Protein AF-Q17X17-F1 (afdb_monomer)

pLDDT: mean 75.72, std 14.05, range [38.34, 91.25]

Sequence (100 aa):
MHQFVGANGRYMPYTKAVQIFSNNPNLKNLEVIDTLGMNDPIVLREERTKALLKDCDVVFVVSPSSQFLSESDMDLFDRVSNKEGIQEIYFVASCGKLDR

Secondary structure (DSSP, 8-state):
---SSSTT-TTGGG-S--------GGGTT----PPPPTT-S-GGGHHHHHHHHHS-SEEEEEEEGGGTT-HHHHHHHHHHHTSTT--EEEEEEE------

Solvent-accessible surface area (backbone atoms only — not comparable to full-atom values): 6718 Å² total; per-residue (Å²): 134,55,91,41,76,46,102,84,23,71,43,34,93,78,53,91,77,85,90,85,86,73,102,44,80,93,50,65,95,62,85,84,85,86,72,80,61,89,85,55,89,68,66,89,49,50,70,64,55,53,51,53,56,32,77,30,52,68,48,79,50,77,34,52,55,94,56,49,84,34,73,68,55,50,56,48,45,61,69,55,71,76,40,73,59,54,76,47,78,44,81,42,67,38,80,73,79,76,90,123

Nearest PDB structures (foldseek):
  5f0v-assembly1_B  TM=4.758E-01  e=3.582E+00  Escherichia coli K-12
  5kzf-assembly1_D  TM=4.256E-01  e=2.222E+00  Mycobacterium tuberculosis H37Ra
  2wku-assembly1_C  TM=4.640E-01  e=5.393E+00  Zoogloea ramigera

Mean predicted aligned error: 9.0 Å

InterPro domains:
  IPR027417 P-loop containing nucleoside triphosphate hydrolase [G3DSA:3.40.50.300] (10-99)
  IPR027417 P-loop containing nucleoside triphosphate hydrolase [SSF52540] (16-92)
  IPR045063 Dynamin, N-terminal [PF00350] (22-86)

Radius of gyration: 15.83 Å; Cα contacts (8 Å, |Δi|>4): 81; chains: 1; bounding box: 32×33×39 Å

Foldseek 3Di:
DADDADPPHPCPVVDPDDDDDDPDPVCVPPDDDDDDDPPPPCPVCCPVVVVVLLQDQEEEAEDALVQFPHPVSVVVCVVSVPHHRHNYYHYHHDHDPPPD

Organism: Helicobacter acinonychis (strain Sheeba) (NCBI:txid382638)

Structure (mmCIF, N/CA/C/O backbone):
data_AF-Q17X17-F1
#
_entry.id   AF-Q17X17-F1
#
loop_
_atom_site.group_PDB
_atom_site.id
_atom_site.type_symbol
_atom_site.label_atom_id
_atom_site.label_alt_id
_atom_site.label_comp_id
_atom_site.label_asym_id
_atom_site.label_entity_id
_atom_site.label_seq_id
_atom_site.pdbx_PDB_ins_code
_atom_site.Cartn_x
_atom_site.Cartn_y
_atom_site.Cartn_z
_atom_site.occupancy
_atom_site.B_iso_or_equiv
_atom_site.auth_seq_id
_atom_site.auth_comp_id
_atom_site.auth_asym_id
_atom_site.auth_atom_id
_atom_site.pdbx_PDB_model_num
ATOM 1 N N . MET A 1 1 ? -0.587 -16.154 -27.109 1.00 60.94 1 MET A N 1
ATOM 2 C CA . MET A 1 1 ? -0.864 -14.890 -26.388 1.00 60.94 1 MET A CA 1
ATOM 3 C C . MET A 1 1 ? -1.602 -15.244 -25.109 1.00 60.94 1 MET A C 1
ATOM 5 O O . MET A 1 1 ? -2.639 -15.894 -25.196 1.00 60.94 1 MET A O 1
ATOM 9 N N . HIS A 1 2 ? -1.043 -14.930 -23.942 1.00 82.00 2 HIS A N 1
ATOM 10 C CA . HIS A 1 2 ? -1.594 -15.422 -22.682 1.00 82.00 2 HIS A CA 1
ATOM 11 C C . HIS A 1 2 ? -2.793 -14.577 -22.218 1.00 82.00 2 HIS A C 1
ATOM 13 O O . HIS A 1 2 ? -2.726 -13.347 -22.161 1.00 82.00 2 HIS A O 1
ATOM 19 N N . GLN A 1 3 ? -3.906 -15.250 -21.924 1.00 90.69 3 GLN A N 1
ATOM 20 C CA . GLN A 1 3 ? -5.178 -14.637 -21.539 1.00 90.69 3 GLN A CA 1
ATOM 21 C C . GLN A 1 3 ? -5.266 -14.483 -20.012 1.00 90.69 3 GLN A C 1
ATOM 23 O O . GLN A 1 3 ? -5.978 -15.230 -19.354 1.00 90.69 3 GLN A O 1
ATOM 28 N N . PHE A 1 4 ? -4.517 -13.539 -19.439 1.00 89.75 4 PHE A N 1
ATOM 29 C CA . PHE A 1 4 ? -4.566 -13.236 -18.002 1.00 89.75 4 PHE A CA 1
ATOM 30 C C . PHE A 1 4 ? -4.285 -11.751 -17.716 1.00 89.75 4 PHE A C 1
ATOM 32 O O . PHE A 1 4 ? -3.942 -10.988 -18.626 1.00 89.75 4 PHE A O 1
ATOM 39 N N . VAL A 1 5 ? -4.446 -11.353 -16.450 1.00 84.69 5 VAL A N 1
ATOM 40 C CA . VAL A 1 5 ? -4.082 -10.031 -15.913 1.00 84.69 5 VAL A CA 1
ATOM 41 C C . VAL A 1 5 ? -2.736 -10.142 -15.191 1.00 84.69 5 VAL A C 1
ATOM 43 O O . VAL A 1 5 ? -2.610 -10.915 -14.247 1.00 84.69 5 VAL A O 1
ATOM 46 N N . GLY A 1 6 ? -1.720 -9.418 -15.661 1.00 81.56 6 GLY A N 1
ATOM 47 C CA . GLY A 1 6 ? -0.360 -9.412 -15.106 1.00 81.56 6 GLY A CA 1
ATOM 48 C C . GLY A 1 6 ? 0.631 -8.761 -16.076 1.00 81.56 6 GLY A C 1
ATOM 49 O O . GLY A 1 6 ? 0.238 -8.420 -17.189 1.00 81.56 6 GLY A O 1
ATOM 50 N N . ALA A 1 7 ? 1.905 -8.615 -15.692 1.00 81.50 7 ALA A N 1
ATOM 51 C CA . ALA A 1 7 ? 2.912 -7.842 -16.443 1.00 81.50 7 ALA A CA 1
ATOM 52 C C . ALA A 1 7 ? 2.980 -8.164 -17.953 1.00 81.50 7 ALA A C 1
ATOM 54 O O . ALA A 1 7 ? 3.114 -7.264 -18.773 1.00 81.50 7 ALA A O 1
ATOM 55 N N . ASN A 1 8 ? 2.800 -9.438 -18.321 1.00 83.00 8 ASN A N 1
ATOM 56 C CA . ASN A 1 8 ? 2.834 -9.916 -19.710 1.00 83.00 8 ASN A CA 1
ATOM 57 C C . ASN A 1 8 ? 1.460 -10.405 -20.222 1.00 83.00 8 ASN A C 1
ATOM 59 O O . ASN A 1 8 ? 1.375 -11.150 -21.202 1.00 83.00 8 ASN A O 1
ATOM 63 N N . GLY A 1 9 ? 0.378 -10.055 -19.524 1.00 87.19 9 GLY A N 1
ATOM 64 C CA . GLY A 1 9 ? -0.977 -10.534 -19.788 1.00 87.19 9 GLY A CA 1
ATOM 65 C C . GLY A 1 9 ? -1.773 -9.604 -20.705 1.00 87.19 9 GLY A C 1
ATOM 66 O O . GLY A 1 9 ? -1.756 -8.385 -20.542 1.00 87.19 9 GLY A O 1
ATOM 67 N N . ARG A 1 10 ? -2.542 -10.175 -21.645 1.00 89.88 10 ARG A N 1
ATOM 68 C CA . ARG A 1 10 ? -3.354 -9.410 -22.616 1.00 89.88 10 ARG A CA 1
ATOM 69 C C . ARG A 1 10 ? -4.345 -8.436 -21.963 1.00 89.88 10 ARG A C 1
ATOM 71 O O . ARG A 1 10 ? -4.667 -7.412 -22.559 1.00 89.88 10 ARG A O 1
ATOM 78 N N . TYR A 1 11 ? -4.859 -8.763 -20.779 1.00 87.88 11 TYR A N 1
ATOM 79 C CA . TYR A 1 11 ? -5.912 -7.979 -20.132 1.00 87.88 11 TYR A CA 1
ATOM 80 C C . TYR A 1 11 ? -5.378 -6.858 -19.230 1.00 87.88 11 TYR A C 1
ATOM 82 O O . TYR A 1 11 ? -6.166 -6.016 -18.803 1.00 87.88 11 TYR A O 1
ATOM 90 N N . MET A 1 12 ? -4.065 -6.797 -18.967 1.00 84.56 12 MET A N 1
ATOM 91 C CA . MET A 1 12 ? -3.480 -5.813 -18.046 1.00 84.56 12 MET A CA 1
ATOM 92 C C . MET A 1 12 ? -3.782 -4.347 -18.418 1.00 84.56 12 MET A C 1
ATOM 94 O O . MET A 1 12 ? -4.252 -3.623 -17.541 1.00 84.56 12 MET A O 1
ATOM 98 N N . PRO A 1 13 ? -3.651 -3.899 -19.687 1.00 82.44 13 PRO A N 1
ATOM 99 C CA . PRO A 1 13 ? -3.948 -2.508 -20.054 1.00 82.44 13 PRO A CA 1
ATOM 100 C C . PRO A 1 13 ? -5.416 -2.105 -19.848 1.00 82.44 13 PRO A C 1
ATOM 102 O O . PRO A 1 13 ? -5.726 -0.923 -19.727 1.00 82.44 13 PRO A O 1
ATOM 105 N N . TYR A 1 14 ? -6.323 -3.083 -19.805 1.00 85.00 14 TYR A N 1
ATOM 106 C CA . TYR A 1 14 ? -7.765 -2.870 -19.657 1.00 85.00 14 TYR A CA 1
ATOM 107 C C . TYR A 1 14 ? -8.254 -3.094 -18.221 1.00 85.00 14 TYR A C 1
ATOM 109 O O . TYR A 1 14 ? -9.427 -2.868 -17.926 1.00 85.00 14 TYR A O 1
ATOM 117 N N . THR A 1 15 ? -7.378 -3.548 -17.319 1.00 81.50 15 THR A N 1
ATOM 118 C CA . THR A 1 15 ? -7.763 -3.924 -15.957 1.00 81.50 15 THR A CA 1
ATOM 119 C C . THR A 1 15 ? -7.441 -2.806 -14.976 1.00 81.50 15 THR A C 1
ATOM 121 O O . THR A 1 15 ? -6.292 -2.399 -14.792 1.00 81.50 15 THR A O 1
ATOM 124 N N . LYS A 1 16 ? -8.482 -2.301 -14.310 1.00 77.56 16 LYS A N 1
ATOM 125 C CA . LYS A 1 16 ? -8.331 -1.271 -13.278 1.00 77.56 16 LYS A CA 1
ATOM 126 C C . LYS A 1 16 ? -7.862 -1.852 -11.946 1.00 77.56 16 LYS A C 1
ATOM 128 O O . LYS A 1 16 ? -6.990 -1.270 -11.314 1.00 77.56 16 LYS A O 1
ATOM 133 N N . ALA A 1 17 ? -8.460 -2.959 -11.524 1.00 80.44 17 ALA A N 1
ATOM 134 C CA . ALA A 1 17 ? -8.169 -3.629 -10.265 1.00 80.44 17 ALA A CA 1
ATOM 135 C C . ALA A 1 17 ? -8.527 -5.113 -10.378 1.00 80.44 17 ALA A C 1
ATOM 137 O O . ALA A 1 17 ? -9.378 -5.485 -11.190 1.00 80.44 17 ALA A O 1
ATOM 138 N N . VAL A 1 18 ? -7.896 -5.934 -9.544 1.00 84.31 18 VAL A N 1
ATOM 139 C CA . VAL A 1 18 ? -8.234 -7.345 -9.352 1.00 84.31 18 VAL A CA 1
ATOM 140 C C . VAL A 1 18 ? -8.568 -7.526 -7.881 1.00 84.31 18 VAL A C 1
ATOM 142 O O . VAL A 1 18 ? -7.808 -7.091 -7.024 1.00 84.31 18 VAL A O 1
ATOM 145 N N . GLN A 1 19 ? -9.707 -8.148 -7.597 1.00 87.50 19 GLN A N 1
ATOM 146 C CA . GLN A 1 19 ? -10.083 -8.534 -6.242 1.00 87.50 19 GLN A CA 1
ATOM 147 C C . GLN A 1 19 ? -9.869 -10.035 -6.093 1.00 87.50 19 GLN A C 1
ATOM 149 O O . GLN A 1 19 ? -10.358 -10.820 -6.908 1.00 87.50 19 GLN A O 1
ATOM 154 N N . ILE A 1 20 ? -9.110 -10.421 -5.071 1.00 88.94 20 ILE A N 1
ATOM 155 C CA . ILE A 1 20 ? -8.792 -11.814 -4.771 1.00 88.94 20 ILE A CA 1
ATOM 156 C C . ILE A 1 20 ? -9.410 -12.140 -3.420 1.00 88.94 20 ILE A C 1
ATOM 158 O O . ILE A 1 20 ? -9.112 -11.495 -2.420 1.00 88.94 20 ILE A O 1
ATOM 162 N N . PHE A 1 21 ? -10.255 -13.164 -3.397 1.00 90.12 21 PHE A N 1
ATOM 163 C CA . PHE A 1 21 ? -10.867 -13.668 -2.175 1.00 90.12 21 PHE A CA 1
ATOM 164 C C . PHE A 1 21 ? -10.172 -14.964 -1.767 1.00 90.12 21 PH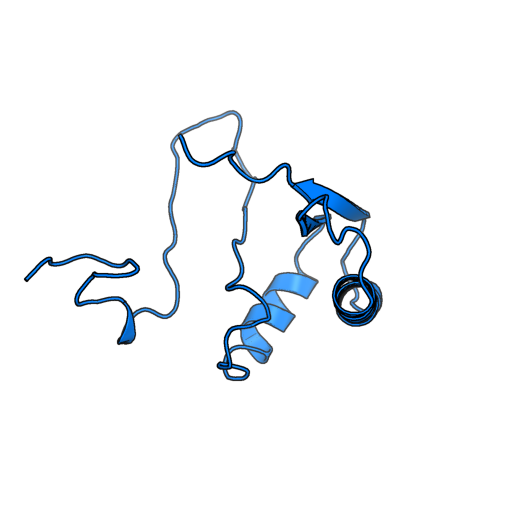E A C 1
ATOM 166 O O . PHE A 1 21 ? -9.920 -15.831 -2.604 1.00 90.12 21 PHE A O 1
ATOM 173 N N . SER A 1 22 ? -9.874 -15.105 -0.478 1.00 89.12 22 SER A N 1
ATOM 174 C CA . SER A 1 22 ? -9.266 -16.310 0.083 1.00 89.12 22 SER A CA 1
ATOM 175 C C . SER A 1 22 ? -10.176 -16.896 1.152 1.00 89.12 22 SER A C 1
ATOM 177 O O . SER A 1 22 ? -10.636 -16.182 2.040 1.00 89.12 22 SER A O 1
ATOM 179 N N . ASN A 1 23 ? -10.418 -18.207 1.095 1.00 91.25 23 ASN A N 1
ATOM 180 C CA . ASN A 1 23 ? -11.173 -18.917 2.127 1.00 91.25 23 ASN A CA 1
ATOM 181 C C . ASN A 1 23 ? -10.259 -19.299 3.303 1.00 91.25 23 ASN A C 1
ATOM 183 O O . ASN A 1 23 ? -10.088 -20.476 3.621 1.00 91.25 23 ASN A O 1
ATOM 187 N N . ASN A 1 24 ? -9.614 -18.301 3.905 1.00 90.81 24 ASN A N 1
ATOM 188 C CA . ASN A 1 24 ? -8.765 -18.482 5.073 1.00 90.81 24 ASN A CA 1
ATOM 189 C C . ASN A 1 24 ? -9.428 -17.811 6.286 1.00 90.81 24 ASN A C 1
ATOM 191 O O . ASN A 1 24 ? -9.496 -16.581 6.324 1.00 90.81 24 ASN A O 1
ATOM 195 N N . PRO A 1 25 ? -9.890 -18.576 7.292 1.00 90.56 25 PRO A N 1
ATOM 196 C CA . PRO A 1 25 ? -10.560 -18.005 8.458 1.00 90.56 25 PRO A CA 1
ATOM 197 C C . PRO A 1 25 ? -9.659 -17.063 9.269 1.00 90.56 25 PRO A C 1
ATOM 199 O O . PRO A 1 25 ? -10.178 -16.150 9.904 1.00 90.56 25 PRO A O 1
ATOM 202 N N . ASN A 1 26 ? -8.330 -17.218 9.199 1.00 91.06 26 ASN A N 1
ATOM 203 C CA . ASN A 1 26 ? -7.379 -16.318 9.865 1.00 91.06 26 ASN A CA 1
ATOM 204 C C . ASN A 1 26 ? -7.316 -14.923 9.221 1.00 91.06 26 ASN A C 1
ATOM 206 O O . ASN A 1 26 ? -6.801 -13.997 9.834 1.00 91.06 26 ASN A O 1
ATOM 210 N N . LEU A 1 27 ? -7.819 -14.775 7.990 1.00 87.81 27 LEU A N 1
ATOM 211 C CA . LEU A 1 27 ? -7.881 -13.507 7.254 1.00 87.81 27 LEU A CA 1
ATOM 212 C C . LEU A 1 27 ? -9.317 -12.965 7.185 1.00 87.81 27 LEU A C 1
ATOM 214 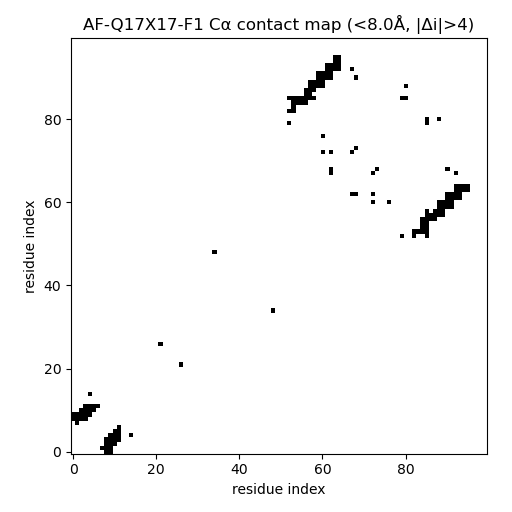O O . LEU A 1 27 ? -9.628 -12.106 6.362 1.00 87.81 27 LEU A O 1
ATOM 218 N N . LYS A 1 28 ? -10.230 -13.490 8.013 1.00 88.12 28 LYS A N 1
ATOM 219 C CA . LYS A 1 28 ? -11.618 -13.028 8.035 1.00 88.12 28 LYS A CA 1
ATOM 220 C C . LYS A 1 28 ? -11.660 -11.555 8.448 1.00 88.12 28 LYS A C 1
ATOM 222 O O . LYS A 1 28 ? -11.070 -11.183 9.455 1.00 88.12 28 LYS A O 1
ATOM 227 N N . ASN A 1 29 ? -12.412 -10.756 7.691 1.00 88.06 29 ASN A N 1
ATOM 228 C CA . ASN A 1 29 ? -12.541 -9.305 7.866 1.00 88.06 29 ASN A CA 1
ATOM 229 C C . ASN A 1 29 ? -11.233 -8.517 7.662 1.00 88.06 29 ASN A C 1
ATOM 231 O O . ASN A 1 29 ? -11.184 -7.348 8.025 1.00 88.06 29 ASN A O 1
ATOM 235 N N . LEU A 1 30 ? -10.192 -9.133 7.089 1.00 89.12 30 LEU A N 1
ATOM 236 C CA . LEU A 1 30 ? -8.981 -8.432 6.681 1.00 89.12 30 LEU A CA 1
ATOM 237 C C . LEU A 1 30 ? -9.047 -8.140 5.180 1.00 89.12 30 LEU A C 1
ATOM 239 O O . LEU A 1 30 ? -9.193 -9.059 4.372 1.00 89.12 30 LEU A O 1
ATOM 243 N N . GLU A 1 31 ? -8.888 -6.873 4.812 1.00 88.06 31 GLU A N 1
ATOM 244 C CA . GLU A 1 31 ? -8.708 -6.443 3.427 1.00 88.06 31 GLU A CA 1
ATOM 245 C C . GLU A 1 31 ? -7.296 -5.881 3.257 1.00 88.06 31 GLU A C 1
ATOM 247 O O . GLU A 1 31 ? -6.859 -5.020 4.016 1.00 88.06 31 GLU A O 1
ATOM 252 N N . VAL A 1 32 ? -6.566 -6.394 2.266 1.00 87.06 32 VAL A N 1
ATOM 253 C CA . VAL A 1 32 ? -5.233 -5.898 1.915 1.00 87.06 32 VAL A CA 1
ATOM 254 C C . VAL A 1 32 ? -5.328 -5.229 0.556 1.00 87.06 32 VAL A C 1
ATOM 256 O O 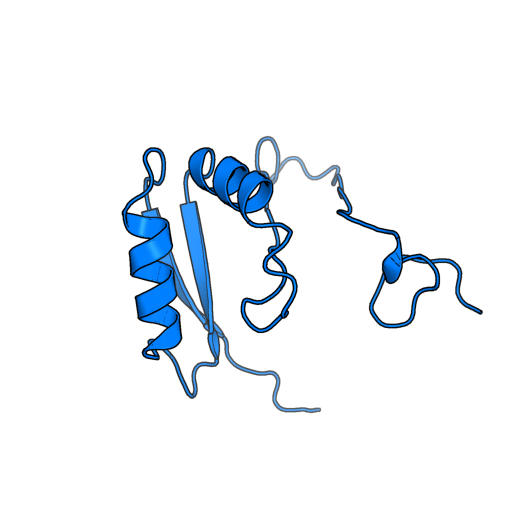. VAL A 1 32 ? -5.660 -5.872 -0.441 1.00 87.06 32 VAL A O 1
ATOM 259 N N . ILE A 1 33 ? -5.021 -3.936 0.525 1.00 82.94 33 ILE A N 1
ATOM 260 C CA . ILE A 1 33 ? -5.019 -3.134 -0.694 1.00 82.94 33 ILE A CA 1
ATOM 261 C C . ILE A 1 33 ? -3.574 -2.991 -1.161 1.00 82.94 33 ILE A C 1
ATOM 263 O O . ILE A 1 33 ? -2.802 -2.228 -0.588 1.00 82.94 33 ILE A O 1
ATOM 267 N N . ASP A 1 34 ? -3.218 -3.721 -2.216 1.00 82.12 34 ASP A N 1
ATOM 268 C CA . ASP A 1 34 ? -1.945 -3.523 -2.907 1.00 82.12 34 ASP A CA 1
ATOM 269 C C . ASP A 1 34 ? -2.082 -2.362 -3.902 1.00 82.12 34 ASP A C 1
ATOM 271 O O . ASP A 1 34 ? -2.901 -2.395 -4.829 1.00 82.12 34 ASP A O 1
ATOM 275 N N . THR A 1 35 ? -1.322 -1.295 -3.678 1.00 73.62 35 THR A N 1
ATOM 276 C CA . THR A 1 35 ? -1.338 -0.105 -4.530 1.00 73.62 35 THR A CA 1
ATOM 277 C C . THR A 1 35 ? -0.212 -0.192 -5.546 1.00 73.62 35 THR A C 1
ATOM 279 O O . THR A 1 35 ? 0.917 -0.509 -5.186 1.00 73.62 35 THR A O 1
ATOM 282 N N . LEU A 1 36 ? -0.491 0.149 -6.807 1.00 67.19 36 LEU A N 1
ATOM 283 C CA . LEU A 1 36 ? 0.560 0.294 -7.819 1.00 67.19 36 LEU A CA 1
ATOM 284 C C . LEU A 1 36 ? 1.645 1.251 -7.303 1.00 67.19 36 LEU A C 1
ATOM 286 O O . LEU A 1 36 ? 1.322 2.277 -6.700 1.00 67.19 36 LEU A O 1
ATOM 290 N N . GLY A 1 37 ? 2.914 0.897 -7.513 1.00 58.69 37 GLY A N 1
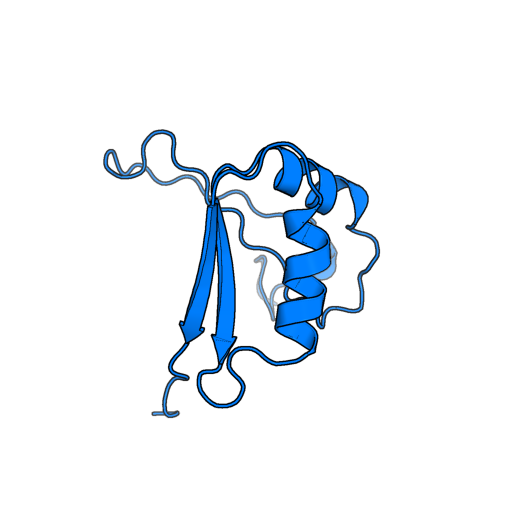ATOM 291 C CA . GLY A 1 37 ? 4.049 1.656 -6.994 1.00 58.69 37 GLY A CA 1
ATOM 292 C C . GLY A 1 37 ? 4.013 3.121 -7.431 1.00 58.69 37 GLY A C 1
ATOM 293 O O . GLY A 1 37 ? 3.605 3.446 -8.539 1.00 58.69 37 GLY A O 1
ATOM 294 N N . MET A 1 38 ? 4.485 4.018 -6.569 1.00 53.84 38 MET A N 1
ATOM 295 C CA . MET A 1 38 ? 4.414 5.476 -6.773 1.00 53.84 38 MET A CA 1
ATOM 296 C C . MET A 1 38 ? 5.193 5.988 -8.000 1.00 53.84 38 MET A C 1
ATOM 298 O O . MET A 1 38 ? 5.005 7.129 -8.408 1.00 53.84 38 MET A O 1
ATOM 302 N N . ASN A 1 39 ? 6.040 5.144 -8.600 1.00 48.53 39 ASN A N 1
ATOM 303 C CA . ASN A 1 39 ? 6.751 5.431 -9.848 1.00 48.53 39 ASN A CA 1
ATOM 304 C C . ASN A 1 39 ? 5.888 5.216 -11.105 1.00 48.53 39 ASN A C 1
ATOM 306 O O . ASN A 1 39 ? 6.354 5.503 -12.208 1.00 48.53 39 ASN A O 1
ATOM 310 N N . ASP A 1 40 ? 4.660 4.703 -10.976 1.00 46.41 40 ASP A N 1
ATOM 311 C CA . ASP A 1 40 ? 3.746 4.592 -12.108 1.00 46.41 40 ASP A CA 1
ATOM 312 C C . ASP A 1 40 ? 3.216 5.991 -12.490 1.00 46.41 40 ASP A C 1
ATOM 314 O O . ASP A 1 40 ? 2.546 6.642 -11.684 1.00 46.41 40 ASP A O 1
ATOM 318 N N . PRO A 1 41 ? 3.428 6.468 -13.731 1.00 40.53 41 PRO A N 1
ATOM 319 C CA . PRO A 1 41 ? 3.010 7.802 -14.181 1.00 40.53 41 PRO A CA 1
ATOM 320 C C . PRO A 1 41 ? 1.482 7.978 -14.273 1.00 40.53 41 PRO A C 1
ATOM 322 O O . PRO A 1 41 ? 0.988 9.029 -14.684 1.00 40.53 41 PRO A O 1
ATOM 325 N N . ILE A 1 42 ? 0.698 6.966 -13.890 1.00 44.97 42 ILE A N 1
ATOM 326 C CA . ILE A 1 42 ? -0.764 7.007 -13.895 1.00 44.97 42 ILE A CA 1
ATOM 327 C C . ILE A 1 42 ? -1.254 7.646 -12.587 1.00 44.97 42 ILE A C 1
ATOM 329 O O . ILE A 1 42 ? -1.898 7.029 -11.741 1.00 44.97 42 ILE A O 1
ATOM 333 N N . VAL A 1 43 ? -1.021 8.957 -12.495 1.00 44.94 43 VAL A N 1
ATOM 334 C CA . VAL A 1 43 ? -1.653 9.902 -11.551 1.00 44.94 43 VAL A CA 1
ATOM 335 C C . VAL A 1 43 ? -3.196 9.819 -11.615 1.00 44.94 43 VAL A C 1
ATOM 337 O O . VAL A 1 43 ? -3.906 10.136 -10.667 1.00 44.94 43 VAL A O 1
ATOM 340 N N . LEU A 1 44 ? -3.746 9.284 -12.711 1.00 46.84 44 LEU A N 1
ATOM 341 C CA . LEU A 1 44 ? -5.181 9.184 -13.015 1.00 46.84 44 LEU A CA 1
ATOM 342 C C . LEU A 1 44 ? -5.990 8.168 -12.180 1.00 46.84 44 LEU A C 1
ATOM 344 O O . LEU A 1 44 ? -7.149 7.892 -12.494 1.00 46.84 44 LEU A O 1
ATOM 348 N N . ARG A 1 45 ? -5.428 7.609 -11.103 1.00 53.06 45 ARG A N 1
ATOM 349 C CA . ARG A 1 45 ? -6.182 6.804 -10.117 1.00 53.06 45 ARG A CA 1
ATOM 350 C C . ARG A 1 45 ? -6.288 7.473 -8.746 1.00 53.06 45 ARG A C 1
ATOM 352 O O . ARG A 1 45 ? -6.864 6.877 -7.836 1.00 53.06 45 ARG A O 1
ATOM 359 N N . GLU A 1 46 ? -5.801 8.712 -8.629 1.00 54.69 46 GLU A N 1
ATOM 360 C CA . GLU A 1 46 ? -5.729 9.465 -7.379 1.00 54.69 46 GLU A CA 1
ATOM 361 C C . GLU A 1 46 ? -7.031 9.454 -6.582 1.00 54.69 46 GLU A C 1
ATOM 363 O O . GLU A 1 46 ? -6.972 9.145 -5.407 1.00 54.69 46 GLU A O 1
ATOM 368 N N . GLU A 1 47 ? -8.205 9.730 -7.154 1.00 54.81 47 GLU A N 1
ATOM 369 C CA . GLU A 1 47 ? -9.411 9.891 -6.322 1.00 54.81 47 GLU A CA 1
ATOM 370 C C . GLU A 1 47 ? -9.878 8.600 -5.647 1.00 54.81 47 GLU A C 1
ATOM 372 O O . GLU A 1 47 ? -10.218 8.615 -4.467 1.00 54.81 47 GLU A O 1
ATOM 377 N N . ARG A 1 48 ? -9.858 7.462 -6.354 1.00 57.84 48 ARG A N 1
ATOM 378 C CA . ARG A 1 48 ? -10.321 6.190 -5.776 1.00 57.84 48 ARG A CA 1
ATOM 379 C C . ARG A 1 48 ? -9.272 5.577 -4.857 1.00 57.84 48 ARG A C 1
ATOM 381 O O . ARG A 1 48 ? -9.641 5.063 -3.812 1.00 57.84 48 ARG A O 1
ATOM 388 N N . THR A 1 49 ? -7.986 5.679 -5.200 1.00 58.34 49 THR A N 1
ATOM 389 C CA . THR A 1 49 ? -6.908 5.276 -4.285 1.00 58.34 49 THR A CA 1
ATOM 390 C C . THR A 1 49 ? -6.879 6.188 -3.056 1.00 58.34 49 THR A C 1
ATOM 392 O O . THR A 1 49 ? -6.717 5.706 -1.943 1.00 58.34 49 THR A O 1
ATOM 395 N N . LYS A 1 50 ? -7.113 7.501 -3.212 1.00 60.19 50 LYS A N 1
ATOM 396 C CA . LYS A 1 50 ? -7.224 8.439 -2.083 1.00 60.19 50 LYS A CA 1
ATOM 397 C C . LYS A 1 50 ? -8.438 8.139 -1.214 1.00 60.19 50 LYS A C 1
ATOM 399 O O . LYS A 1 50 ? -8.282 8.247 -0.006 1.00 60.19 50 LYS A O 1
ATOM 404 N N . ALA A 1 51 ? -9.584 7.787 -1.801 1.00 63.91 51 ALA A N 1
ATOM 405 C CA . ALA A 1 51 ? -10.780 7.389 -1.061 1.00 63.91 51 ALA A CA 1
ATOM 406 C C . ALA A 1 51 ? -10.545 6.094 -0.276 1.00 63.91 51 ALA A C 1
ATOM 408 O O . ALA A 1 51 ? -10.791 6.076 0.918 1.00 63.91 51 ALA A O 1
ATOM 409 N N . LEU A 1 52 ? -9.964 5.069 -0.909 1.00 66.00 52 LEU A N 1
ATOM 410 C CA . LEU A 1 52 ? -9.632 3.808 -0.237 1.00 66.00 52 LEU A CA 1
ATOM 411 C C . LEU A 1 52 ? -8.660 4.014 0.929 1.00 66.00 52 LEU A C 1
ATOM 413 O O . LEU A 1 52 ? -8.856 3.444 1.989 1.00 66.00 52 LEU A O 1
ATOM 417 N N . LEU A 1 53 ? -7.659 4.883 0.765 1.00 65.81 53 LEU A N 1
ATOM 418 C CA . LEU A 1 53 ? -6.717 5.211 1.838 1.00 65.81 53 LEU A CA 1
ATOM 419 C C . LEU A 1 53 ? -7.354 5.950 3.029 1.00 65.81 53 LEU A C 1
ATOM 421 O O . LEU A 1 53 ? -6.725 5.988 4.078 1.00 65.81 53 LEU A O 1
ATOM 425 N N . LYS A 1 54 ? -8.536 6.568 2.880 1.00 67.44 54 LYS A N 1
ATOM 426 C CA . LYS A 1 54 ? -9.261 7.172 4.017 1.00 67.44 54 LYS A CA 1
ATOM 427 C C . LYS A 1 54 ? -9.933 6.119 4.893 1.00 67.44 54 LYS A C 1
ATOM 429 O O . LYS A 1 54 ? -10.062 6.324 6.089 1.00 67.44 54 LYS A O 1
ATOM 434 N N . ASP A 1 55 ? -10.334 5.006 4.289 1.00 72.25 55 ASP A N 1
ATOM 435 C CA . ASP A 1 55 ? -11.013 3.910 4.980 1.00 72.25 55 ASP A CA 1
ATOM 436 C C . ASP A 1 55 ? -10.013 2.862 5.518 1.00 72.25 55 ASP A C 1
ATOM 438 O O . ASP A 1 55 ? -10.421 1.837 6.054 1.00 72.25 55 ASP A O 1
ATOM 442 N N . CYS A 1 56 ? -8.701 3.095 5.364 1.00 77.06 56 CYS A N 1
ATOM 443 C CA . CYS A 1 56 ? -7.655 2.212 5.874 1.00 77.06 56 CYS A CA 1
ATOM 444 C C . CYS A 1 56 ? -7.323 2.524 7.337 1.00 77.06 56 CYS A C 1
ATOM 446 O O . CYS A 1 56 ? -6.885 3.630 7.648 1.00 77.06 56 CYS A O 1
ATOM 448 N N . ASP A 1 57 ? -7.386 1.509 8.198 1.00 84.38 57 ASP A N 1
ATOM 449 C CA . ASP A 1 57 ? -6.955 1.632 9.595 1.00 84.38 57 ASP A CA 1
ATOM 450 C C . ASP A 1 57 ? -5.421 1.691 9.731 1.00 84.38 57 ASP A C 1
ATOM 452 O O . ASP A 1 57 ? -4.885 2.452 10.538 1.00 84.38 57 ASP A O 1
ATOM 456 N N . VAL A 1 58 ? -4.703 0.896 8.925 1.00 86.06 58 VAL A N 1
ATOM 457 C CA . VAL A 1 58 ? -3.242 0.728 9.004 1.00 86.06 58 VAL A CA 1
ATOM 458 C C . VAL A 1 58 ? -2.602 0.859 7.625 1.00 86.06 58 VAL A C 1
ATOM 460 O O . VAL A 1 58 ? -3.067 0.258 6.653 1.00 86.06 58 VAL A O 1
ATOM 463 N N . VAL A 1 59 ? -1.496 1.603 7.541 1.00 85.31 59 VAL A N 1
ATOM 464 C CA . VAL A 1 59 ? -0.714 1.782 6.307 1.00 85.31 59 VAL A CA 1
ATOM 465 C C . VAL A 1 59 ? 0.701 1.237 6.479 1.00 85.31 59 VAL A C 1
ATOM 467 O O . VAL A 1 59 ? 1.409 1.601 7.415 1.00 85.31 59 VAL A O 1
ATOM 470 N N . PHE A 1 60 ? 1.146 0.410 5.531 1.00 86.62 60 PHE A N 1
ATOM 471 C CA . PHE A 1 60 ? 2.530 -0.057 5.444 1.00 86.62 60 PHE A CA 1
ATOM 472 C C . PHE A 1 60 ? 3.257 0.653 4.299 1.00 86.62 60 PHE A C 1
ATOM 474 O O . PHE A 1 60 ? 2.914 0.470 3.132 1.00 86.62 60 PHE A O 1
ATOM 481 N N . VAL A 1 61 ? 4.280 1.440 4.627 1.00 84.88 61 VAL A N 1
ATOM 482 C CA . VAL A 1 61 ? 5.202 2.040 3.655 1.00 84.88 61 VAL A CA 1
ATOM 483 C C . VAL A 1 61 ? 6.397 1.105 3.513 1.00 84.88 61 VAL A C 1
ATOM 485 O O . VAL A 1 61 ? 7.203 0.970 4.434 1.00 84.88 61 VAL A O 1
ATOM 488 N N . VAL A 1 62 ? 6.484 0.407 2.382 1.00 85.06 62 VAL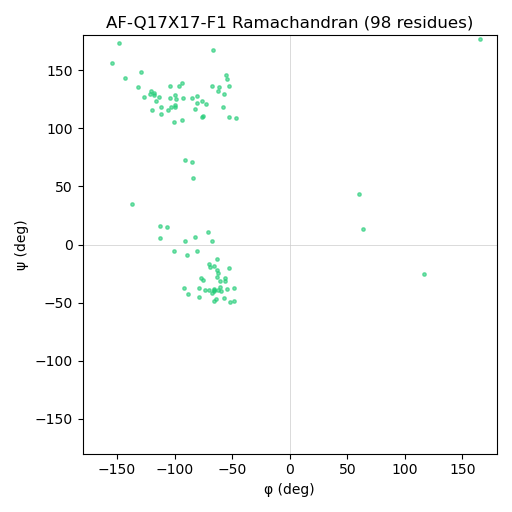 A N 1
ATOM 489 C CA . VAL A 1 62 ? 7.531 -0.592 2.133 1.00 85.06 62 VAL A CA 1
ATOM 490 C C . VAL A 1 62 ? 8.587 -0.012 1.201 1.00 85.06 62 VAL A C 1
ATOM 492 O O . VAL A 1 62 ? 8.294 0.267 0.039 1.00 85.06 62 VAL A O 1
ATOM 495 N N . SER A 1 63 ? 9.823 0.090 1.689 1.00 84.69 63 SER A N 1
ATOM 496 C CA . SER A 1 63 ? 10.935 0.693 0.942 1.00 84.69 63 SER A CA 1
ATOM 497 C C . SER A 1 63 ? 12.152 -0.233 0.945 1.00 84.69 63 SER A C 1
ATOM 499 O O . SER A 1 63 ? 12.330 -0.997 1.899 1.00 84.69 63 SER A O 1
ATOM 501 N N . PRO A 1 64 ? 12.993 -0.254 -0.104 1.00 86.44 64 PRO A N 1
ATOM 502 C CA . PRO A 1 64 ? 14.189 -1.093 -0.108 1.00 86.44 64 PRO A CA 1
ATOM 503 C C . PRO A 1 64 ? 15.140 -0.701 1.026 1.00 86.44 64 PRO A C 1
ATOM 505 O O . PRO A 1 64 ? 15.411 0.482 1.219 1.00 86.44 64 PRO A O 1
ATOM 508 N N . SER A 1 65 ? 15.696 -1.679 1.748 1.00 88.12 65 SER A N 1
ATOM 509 C CA . SER A 1 65 ? 16.578 -1.424 2.901 1.00 88.12 65 SER A CA 1
ATOM 510 C C . SER A 1 65 ? 17.789 -0.541 2.579 1.00 88.12 65 SER A C 1
ATOM 512 O O . SER A 1 65 ? 18.266 0.175 3.452 1.00 88.12 65 SER A O 1
ATOM 514 N N . SER A 1 66 ? 18.284 -0.569 1.338 1.00 83.31 66 SER A N 1
ATOM 515 C CA . SER A 1 66 ? 19.411 0.255 0.879 1.00 83.31 66 SER A CA 1
ATOM 516 C C . SER A 1 66 ? 19.092 1.749 0.776 1.00 83.31 66 SER A C 1
ATOM 518 O O . SER A 1 66 ? 20.010 2.559 0.721 1.00 83.31 66 SER A O 1
ATOM 520 N N . GLN A 1 67 ? 17.809 2.105 0.715 1.00 81.94 67 GLN A N 1
ATOM 521 C CA . GLN A 1 67 ? 17.305 3.473 0.563 1.00 81.94 67 GLN A CA 1
ATOM 522 C C . GLN A 1 67 ? 16.110 3.718 1.497 1.00 81.94 67 GLN A C 1
ATOM 524 O O . GLN A 1 67 ? 15.154 4.391 1.129 1.00 81.94 67 GLN A O 1
ATOM 529 N N . PHE A 1 68 ? 16.140 3.102 2.679 1.00 86.81 68 PHE A N 1
ATOM 530 C CA . PHE A 1 68 ? 15.053 3.171 3.645 1.00 86.81 68 PHE A CA 1
ATOM 531 C C . PHE A 1 68 ? 14.904 4.589 4.208 1.00 86.81 68 PHE A C 1
ATOM 533 O O . PHE A 1 68 ? 15.912 5.194 4.578 1.00 86.81 68 PHE A O 1
ATOM 540 N N . LEU A 1 69 ? 13.662 5.076 4.313 1.00 84.56 69 LEU A N 1
ATOM 541 C CA . LEU A 1 69 ? 13.340 6.442 4.750 1.00 84.56 69 LEU A CA 1
ATOM 542 C C . LEU A 1 69 ? 13.951 7.501 3.823 1.00 84.56 69 LEU A C 1
ATOM 544 O O . LEU A 1 69 ? 14.518 8.496 4.279 1.00 84.56 69 LEU A O 1
ATOM 548 N N . SER A 1 70 ? 13.864 7.276 2.513 1.00 83.50 70 SER A N 1
ATOM 549 C CA . SER A 1 70 ? 14.252 8.290 1.533 1.00 83.50 70 SER A CA 1
ATOM 550 C C . SER A 1 70 ? 13.313 9.504 1.590 1.00 83.50 70 SER A C 1
ATOM 552 O O . SER A 1 70 ? 12.216 9.444 2.146 1.00 83.50 70 SER A O 1
ATOM 554 N N . GLU A 1 71 ? 13.700 10.608 0.946 1.00 82.38 71 GLU A N 1
ATOM 555 C CA . GLU A 1 71 ? 12.818 11.777 0.792 1.00 82.38 71 GLU A CA 1
ATOM 556 C C . GLU A 1 71 ? 11.476 11.397 0.155 1.00 82.38 71 GLU A C 1
ATOM 558 O O . GLU A 1 71 ? 10.431 11.854 0.607 1.00 82.38 71 GLU A O 1
ATOM 563 N N . SER A 1 72 ? 11.478 10.475 -0.817 1.00 78.81 72 SER A N 1
ATOM 564 C CA . SER A 1 72 ? 10.234 9.983 -1.406 1.00 78.81 72 SER A CA 1
ATOM 565 C C . SER A 1 72 ? 9.351 9.272 -0.382 1.00 78.81 72 SER A C 1
ATOM 567 O O . SER A 1 72 ? 8.144 9.458 -0.413 1.00 78.81 72 SER A O 1
ATOM 569 N N . ASP A 1 73 ? 9.916 8.481 0.535 1.00 78.19 73 ASP A N 1
ATOM 570 C CA . ASP A 1 73 ? 9.133 7.793 1.572 1.00 78.19 73 ASP A CA 1
ATOM 571 C C . ASP A 1 73 ? 8.484 8.791 2.542 1.00 78.19 73 ASP A C 1
ATOM 573 O O . ASP A 1 73 ? 7.334 8.608 2.952 1.00 78.19 73 ASP A O 1
ATOM 577 N N . MET A 1 74 ? 9.204 9.866 2.876 1.00 82.50 74 MET A N 1
ATOM 578 C CA . MET A 1 74 ? 8.707 10.943 3.737 1.00 82.50 74 MET A CA 1
ATOM 579 C C . MET A 1 74 ? 7.633 11.783 3.033 1.00 82.50 74 MET A C 1
ATOM 581 O O . MET A 1 74 ? 6.606 12.088 3.636 1.00 82.50 74 MET A O 1
ATOM 585 N N . ASP A 1 75 ? 7.787 12.056 1.735 1.00 79.38 75 ASP A N 1
ATOM 586 C CA . ASP A 1 75 ? 6.745 12.700 0.924 1.00 79.38 75 ASP A CA 1
ATOM 587 C C . ASP A 1 75 ? 5.459 11.863 0.879 1.00 79.38 75 ASP A C 1
ATOM 589 O O . ASP A 1 75 ? 4.347 12.403 0.859 1.00 79.38 75 ASP A O 1
ATOM 593 N N . LEU A 1 76 ? 5.585 10.531 0.837 1.00 75.56 76 LEU A N 1
ATOM 594 C CA . LEU A 1 76 ? 4.432 9.642 0.932 1.00 75.56 76 LEU A CA 1
ATOM 595 C C . LEU A 1 76 ? 3.796 9.744 2.301 1.00 75.56 76 LEU A C 1
ATOM 597 O O . LEU A 1 76 ? 2.585 9.939 2.367 1.00 75.56 76 LEU A O 1
ATOM 601 N N . PHE A 1 77 ? 4.600 9.662 3.359 1.00 77.94 77 PHE A N 1
ATOM 602 C CA . PHE A 1 77 ? 4.130 9.822 4.725 1.00 77.94 77 PHE A CA 1
ATOM 603 C C . PHE A 1 77 ? 3.320 11.104 4.901 1.00 77.94 77 PHE A C 1
ATOM 605 O O . PHE A 1 77 ? 2.182 11.011 5.349 1.00 77.94 77 PHE A O 1
ATOM 612 N N . ASP A 1 78 ? 3.816 12.256 4.455 1.00 77.00 78 ASP A N 1
ATOM 613 C CA . ASP A 1 78 ? 3.100 13.535 4.553 1.00 77.00 78 ASP A CA 1
ATOM 614 C C . ASP A 1 78 ? 1.756 13.531 3.804 1.00 77.00 78 ASP A C 1
ATOM 616 O O . ASP A 1 78 ? 0.782 14.171 4.218 1.00 77.00 78 ASP A O 1
ATOM 620 N N . ARG A 1 79 ? 1.654 12.775 2.705 1.00 72.69 79 ARG A N 1
ATOM 621 C CA . ARG A 1 79 ? 0.406 12.632 1.933 1.00 72.69 79 ARG A CA 1
ATOM 622 C C . ARG A 1 79 ? -0.606 11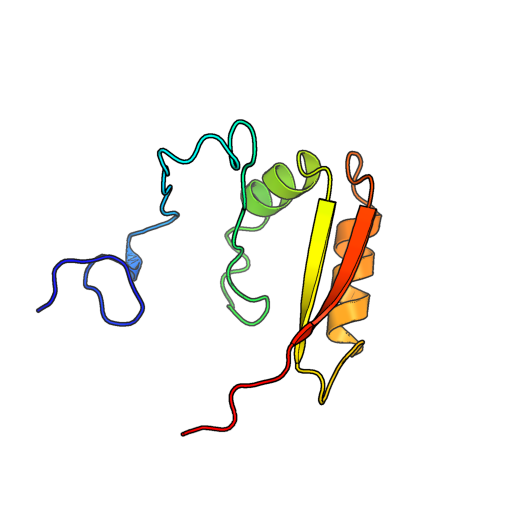.692 2.582 1.00 72.69 79 ARG A C 1
ATOM 624 O O . ARG A 1 79 ? -1.805 11.849 2.322 1.00 72.69 79 ARG A O 1
ATOM 631 N N . VAL A 1 80 ? -0.163 10.690 3.347 1.00 71.38 80 VAL A N 1
ATOM 632 C CA . VAL A 1 80 ? -1.065 9.757 4.052 1.00 71.38 80 VAL A CA 1
ATOM 633 C C . VAL A 1 80 ? -1.384 10.218 5.471 1.00 71.38 80 VAL A C 1
ATOM 635 O O . VAL A 1 80 ? -2.534 10.101 5.869 1.00 71.38 80 VAL A O 1
ATOM 638 N N . SER A 1 81 ? -0.438 10.809 6.200 1.00 69.38 81 SER A N 1
ATOM 639 C CA . SER A 1 81 ? -0.600 11.238 7.598 1.00 69.38 81 SER A CA 1
ATOM 640 C C . SER A 1 81 ? -1.667 12.319 7.787 1.00 69.38 81 SER A C 1
ATOM 642 O O . SER A 1 81 ? -2.316 12.379 8.826 1.00 69.38 81 SER A O 1
ATOM 644 N N . ASN A 1 82 ? -1.906 13.137 6.760 1.00 64.50 82 ASN A N 1
ATOM 645 C CA . ASN A 1 82 ? -2.916 14.196 6.774 1.00 64.50 82 ASN A CA 1
ATOM 646 C C . ASN A 1 82 ? -4.349 13.713 6.467 1.00 64.50 82 ASN A C 1
ATOM 648 O O . ASN A 1 82 ? -5.244 14.541 6.282 1.00 64.50 82 ASN A O 1
ATOM 652 N N . LYS A 1 83 ? -4.596 12.400 6.355 1.00 66.06 83 LYS A N 1
ATOM 653 C CA . LYS A 1 83 ? -5.932 11.867 6.047 1.00 66.06 83 LYS A CA 1
ATOM 654 C C . LYS A 1 83 ? -6.648 11.384 7.302 1.00 66.06 83 LYS A C 1
ATOM 656 O O . LYS A 1 83 ? -6.134 10.562 8.051 1.00 66.06 83 LYS A O 1
ATOM 661 N N . GLU A 1 84 ? -7.874 11.866 7.477 1.00 61.94 84 GLU A N 1
ATOM 662 C CA . GLU A 1 84 ? -8.813 11.369 8.482 1.00 61.94 84 GLU A CA 1
ATOM 663 C C . GLU A 1 84 ? -9.044 9.861 8.286 1.00 61.94 84 GLU A C 1
ATOM 665 O O . GLU A 1 84 ? -9.339 9.437 7.169 1.00 61.94 84 GLU A O 1
ATOM 670 N N . GLY A 1 85 ? -8.904 9.075 9.359 1.00 64.50 85 GLY A N 1
ATOM 671 C CA . GLY A 1 85 ? -9.212 7.637 9.384 1.00 64.50 85 GLY A CA 1
ATOM 672 C C . GLY A 1 85 ? -8.020 6.715 9.650 1.00 64.50 85 GLY A C 1
ATOM 673 O O . GLY A 1 85 ? -8.212 5.645 10.220 1.00 64.50 85 GLY A O 1
ATOM 674 N N . ILE A 1 86 ? -6.792 7.141 9.340 1.00 68.38 86 ILE A N 1
ATOM 675 C CA . ILE A 1 86 ? -5.598 6.310 9.561 1.00 68.38 86 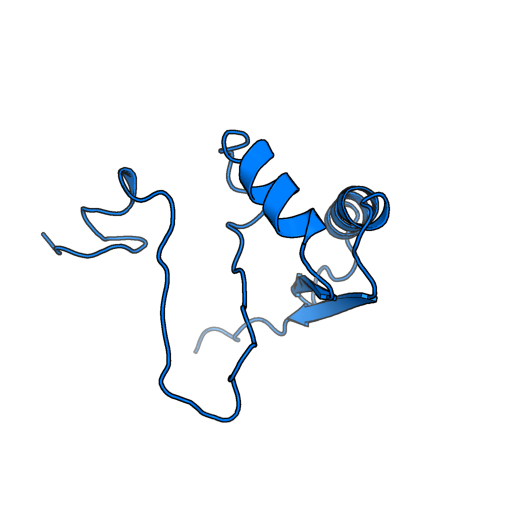ILE A CA 1
ATOM 676 C C . ILE A 1 86 ? -5.229 6.309 11.044 1.00 68.38 86 ILE A C 1
ATOM 678 O O . ILE A 1 86 ? -4.987 7.365 11.633 1.00 68.38 86 ILE A O 1
ATOM 682 N N . GLN A 1 87 ? -5.163 5.118 11.639 1.00 71.12 87 GLN A N 1
ATOM 683 C CA . GLN A 1 87 ? -4.778 4.938 13.038 1.00 71.12 87 GLN A CA 1
ATOM 684 C C . GLN A 1 87 ? -3.265 4.781 13.180 1.00 71.12 87 GLN A C 1
ATOM 686 O O . GLN A 1 87 ? -2.667 5.376 14.076 1.00 71.12 87 GLN A O 1
ATOM 691 N N . GLU A 1 88 ? -2.637 4.003 12.292 1.00 83.75 88 GLU A N 1
ATOM 692 C CA . GLU A 1 88 ? -1.218 3.655 12.406 1.00 83.75 88 GLU A CA 1
ATOM 693 C C . GLU A 1 88 ? -0.511 3.595 11.044 1.00 83.75 88 GLU A C 1
ATOM 695 O O . GLU A 1 88 ? -1.063 3.133 10.042 1.00 83.75 88 GLU A O 1
ATOM 700 N N . ILE A 1 89 ? 0.751 4.039 11.014 1.00 84.12 89 ILE A N 1
ATOM 701 C CA . ILE A 1 89 ? 1.622 3.964 9.836 1.00 84.12 89 ILE A CA 1
ATOM 702 C C . ILE A 1 89 ? 2.922 3.261 10.227 1.00 84.12 89 ILE A C 1
ATOM 704 O O . ILE A 1 89 ? 3.602 3.674 11.166 1.00 84.12 89 ILE A O 1
ATOM 708 N N . TYR A 1 90 ? 3.288 2.225 9.474 1.00 88.38 90 TYR A N 1
ATOM 709 C CA . TYR A 1 90 ? 4.504 1.442 9.675 1.00 88.38 90 TYR A CA 1
ATOM 710 C C . TYR A 1 90 ? 5.427 1.552 8.466 1.00 88.38 90 TYR A C 1
ATOM 712 O O . TYR A 1 90 ? 5.024 1.263 7.341 1.00 88.38 90 TYR A O 1
ATOM 720 N N . PHE A 1 91 ? 6.692 1.888 8.704 1.00 87.38 91 PHE A N 1
ATOM 721 C CA . PHE A 1 91 ? 7.732 1.820 7.681 1.00 87.38 91 PHE A CA 1
ATOM 722 C C . PHE A 1 91 ? 8.435 0.469 7.754 1.00 87.38 91 PHE A C 1
ATOM 724 O O . PHE A 1 91 ? 8.940 0.075 8.807 1.00 87.38 91 PHE A O 1
ATOM 731 N N . VAL A 1 92 ? 8.482 -0.241 6.631 1.00 90.06 92 VAL A N 1
ATOM 732 C CA . VAL A 1 92 ? 9.048 -1.587 6.539 1.00 90.06 92 VAL A CA 1
ATOM 733 C C . VAL A 1 92 ? 10.206 -1.581 5.553 1.00 90.06 92 VAL A C 1
ATOM 735 O O . VAL A 1 92 ? 10.030 -1.367 4.354 1.00 90.06 92 VAL A O 1
ATOM 738 N N . ALA A 1 93 ? 11.406 -1.846 6.062 1.00 90.62 93 ALA A N 1
ATOM 739 C CA . ALA A 1 93 ? 12.588 -2.014 5.233 1.00 90.62 93 ALA A CA 1
ATOM 740 C C . ALA A 1 93 ? 12.540 -3.394 4.563 1.00 90.62 93 ALA A C 1
ATOM 742 O O . ALA A 1 93 ? 12.695 -4.426 5.218 1.00 90.62 93 ALA A O 1
ATOM 743 N N . SER A 1 94 ? 12.323 -3.421 3.253 1.00 87.19 94 SER A N 1
ATOM 744 C CA . SER A 1 94 ? 12.342 -4.651 2.467 1.00 87.19 94 SER A CA 1
ATOM 745 C C . SER A 1 94 ? 13.775 -5.060 2.130 1.00 87.19 94 SER A C 1
ATOM 747 O O . SER A 1 94 ? 14.528 -4.326 1.487 1.00 87.19 94 SER A O 1
ATOM 749 N N . CYS A 1 95 ? 14.151 -6.269 2.544 1.00 82.25 95 CYS A N 1
ATOM 750 C CA . CYS A 1 95 ? 15.378 -6.899 2.081 1.00 82.25 95 CYS A CA 1
ATOM 751 C C . CYS A 1 95 ? 15.134 -7.385 0.648 1.00 82.25 95 CYS A C 1
ATOM 753 O O . CYS A 1 95 ? 14.327 -8.293 0.427 1.00 82.25 95 CYS A O 1
ATOM 755 N N . GLY A 1 96 ? 15.779 -6.748 -0.332 1.00 66.81 96 GLY A N 1
ATOM 756 C CA . GLY A 1 96 ? 15.718 -7.199 -1.719 1.00 66.81 96 GLY A CA 1
ATOM 757 C C . GLY A 1 96 ? 16.136 -8.667 -1.811 1.00 66.81 96 GLY A C 1
ATOM 758 O O . GLY A 1 96 ? 17.041 -9.110 -1.100 1.00 66.81 96 GLY A O 1
ATOM 759 N N . LYS A 1 97 ? 15.483 -9.444 -2.683 1.00 56.62 97 LYS A N 1
ATOM 760 C CA . LYS A 1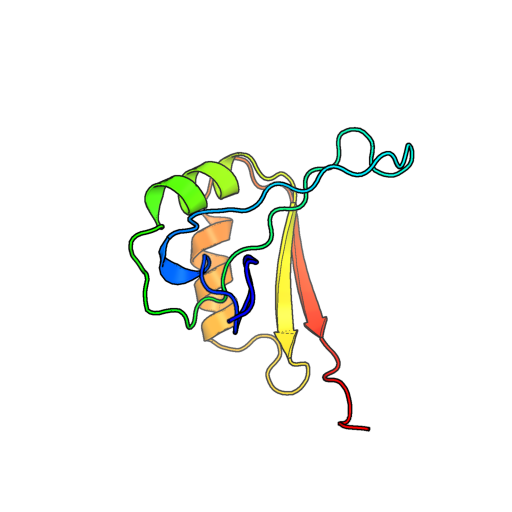 97 ? 16.029 -10.753 -3.044 1.00 56.62 97 LYS A CA 1
ATOM 761 C C . LYS A 1 97 ? 17.423 -10.502 -3.621 1.00 56.62 97 LYS A C 1
ATOM 763 O O . LYS A 1 97 ? 17.545 -9.822 -4.630 1.00 56.62 97 LYS A O 1
ATOM 768 N N . LEU A 1 98 ? 18.460 -11.041 -2.977 1.00 48.84 98 LEU A N 1
ATOM 769 C CA . LEU A 1 98 ? 19.687 -11.393 -3.686 1.00 48.84 98 LEU A CA 1
ATOM 770 C C . LEU A 1 98 ? 19.232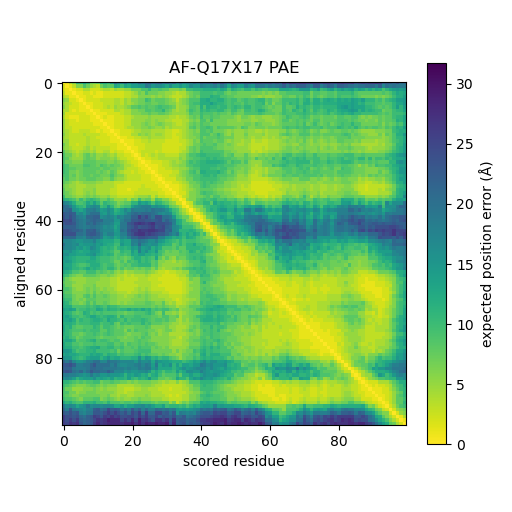 -12.264 -4.852 1.00 48.84 98 LEU A C 1
ATOM 772 O O . LEU A 1 98 ? 18.724 -13.359 -4.598 1.00 48.84 98 LEU A O 1
ATOM 776 N N . ASP A 1 99 ? 19.327 -11.745 -6.075 1.00 50.06 99 ASP A N 1
ATOM 777 C CA . ASP A 1 99 ? 19.062 -12.501 -7.292 1.00 50.06 99 ASP A CA 1
ATOM 778 C C . ASP A 1 99 ? 19.797 -13.848 -7.184 1.00 50.06 99 ASP A C 1
ATOM 780 O O . ASP A 1 99 ? 21.029 -13.908 -7.164 1.00 50.06 99 ASP A O 1
ATOM 784 N N . ARG A 1 100 ? 19.028 -14.924 -7.008 1.00 38.34 100 ARG A N 1
ATOM 785 C CA . ARG A 1 100 ? 19.471 -16.313 -7.113 1.00 38.34 100 ARG A CA 1
ATOM 786 C C . ARG A 1 100 ? 18.637 -16.991 -8.177 1.00 38.34 100 ARG A C 1
ATOM 788 O O . ARG A 1 100 ? 17.399 -16.803 -8.136 1.00 38.34 100 ARG A O 1
#